Protein AF-A0A536F0M5-F1 (afdb_monomer_lite)

Sequence (95 aa):
MPGVSQALVEFANHHRQPAAPGIEVIETPRYRITLQPDFPIPGPNSIAWVRCSADDADEMIREARGIVAPHHLAVNWILDPETQPTDFADHLARH

Structure (mmCIF, N/CA/C/O backbone):
data_AF-A0A536F0M5-F1
#
_entry.id   AF-A0A536F0M5-F1
#
loop_
_atom_site.group_PDB
_atom_site.id
_atom_site.type_symbol
_atom_site.label_atom_id
_atom_site.label_alt_id
_atom_site.label_comp_id
_atom_site.label_asym_id
_atom_site.label_entity_id
_atom_site.label_seq_id
_atom_site.pdbx_PDB_ins_code
_atom_site.Cartn_x
_atom_site.Cartn_y
_atom_site.Cartn_z
_atom_site.occupancy
_atom_site.B_iso_or_equiv
_atom_site.auth_seq_id
_atom_site.auth_comp_id
_atom_site.auth_asym_id
_atom_site.auth_atom_id
_atom_site.pdbx_PDB_model_num
ATOM 1 N N . MET A 1 1 ? 13.063 -9.090 28.058 1.00 52.56 1 MET A N 1
ATOM 2 C CA . MET A 1 1 ? 13.233 -8.311 26.816 1.00 52.56 1 MET A CA 1
ATOM 3 C C . MET A 1 1 ? 13.882 -6.992 27.205 1.00 52.56 1 MET A C 1
ATOM 5 O O . MET A 1 1 ? 13.235 -6.251 27.936 1.00 52.56 1 MET A O 1
ATOM 9 N N . PRO A 1 2 ? 15.152 -6.725 26.851 1.00 53.34 2 PRO A N 1
ATOM 10 C CA . PRO A 1 2 ? 15.728 -5.391 27.025 1.00 53.34 2 PRO A CA 1
ATOM 11 C C . PRO A 1 2 ? 14.828 -4.410 26.272 1.00 53.34 2 PRO A C 1
ATOM 13 O O . PRO A 1 2 ? 14.421 -4.715 25.151 1.00 53.34 2 PRO A O 1
ATOM 16 N N . GLY A 1 3 ? 14.438 -3.314 26.922 1.00 64.06 3 G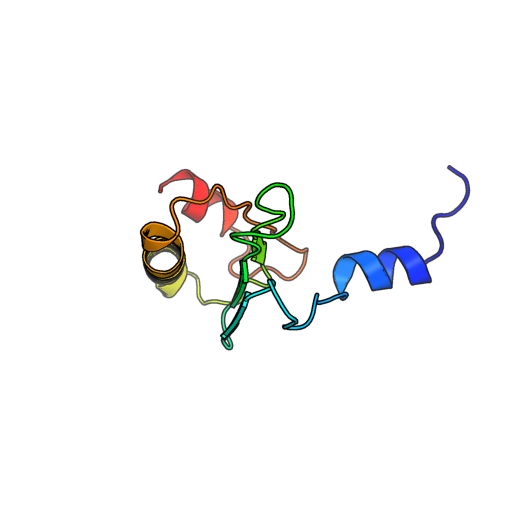LY A N 1
ATOM 17 C CA . GLY A 1 3 ? 13.436 -2.387 26.402 1.00 64.06 3 GLY A CA 1
ATOM 18 C C . GLY A 1 3 ? 13.810 -1.910 25.006 1.00 64.06 3 GLY A C 1
ATOM 19 O O . GLY A 1 3 ? 14.819 -1.228 24.835 1.00 64.06 3 GLY A O 1
ATOM 20 N N . VAL A 1 4 ? 13.009 -2.288 24.008 1.00 73.56 4 VAL A N 1
ATOM 21 C CA . VAL A 1 4 ? 13.095 -1.681 22.681 1.00 73.56 4 VAL A CA 1
ATOM 22 C C . VAL A 1 4 ? 12.906 -0.184 22.893 1.00 73.56 4 VAL A C 1
ATOM 24 O O . VAL A 1 4 ? 11.933 0.235 23.520 1.00 73.56 4 VAL A O 1
ATOM 27 N N . SER A 1 5 ? 13.881 0.611 22.452 1.00 87.12 5 SER A N 1
ATOM 28 C CA . SER A 1 5 ? 13.815 2.067 22.566 1.00 87.12 5 SER A CA 1
ATOM 29 C C . SER A 1 5 ? 12.512 2.558 21.937 1.00 87.12 5 SER A C 1
ATOM 31 O O . SER A 1 5 ? 12.229 2.211 20.792 1.00 87.12 5 SER A O 1
ATOM 33 N N . GLN A 1 6 ? 11.734 3.372 22.657 1.00 84.69 6 GLN A N 1
ATOM 34 C CA . GLN A 1 6 ? 10.501 3.965 22.119 1.00 84.69 6 GLN A CA 1
ATOM 35 C C . GLN A 1 6 ? 10.765 4.716 20.807 1.00 84.69 6 GLN A C 1
ATOM 37 O O . GLN A 1 6 ? 9.987 4.597 19.870 1.00 84.69 6 GLN A O 1
ATOM 42 N N . ALA A 1 7 ? 11.933 5.352 20.673 1.00 84.38 7 ALA A N 1
ATOM 43 C CA . ALA A 1 7 ? 12.344 6.002 19.430 1.00 84.38 7 ALA A CA 1
ATOM 44 C C . ALA A 1 7 ? 12.461 5.024 18.243 1.00 84.38 7 ALA A C 1
ATOM 46 O O . ALA A 1 7 ? 12.170 5.392 17.110 1.00 84.38 7 ALA A O 1
ATOM 47 N N . LEU A 1 8 ? 12.869 3.771 18.483 1.00 86.12 8 LEU A N 1
ATOM 48 C CA . LEU A 1 8 ? 12.914 2.747 17.431 1.00 86.12 8 LEU A CA 1
ATOM 49 C C . LEU A 1 8 ? 11.511 2.267 17.051 1.00 86.12 8 LEU A C 1
ATOM 51 O O . LEU A 1 8 ? 11.271 1.989 15.880 1.00 86.12 8 LEU A O 1
ATOM 55 N N . VAL A 1 9 ? 10.591 2.194 18.016 1.00 82.81 9 VAL A N 1
ATOM 56 C CA . VAL A 1 9 ? 9.181 1.858 17.757 1.00 82.81 9 VAL A CA 1
ATOM 57 C C . VAL A 1 9 ? 8.513 2.967 16.945 1.00 82.81 9 VAL A C 1
ATOM 59 O O . VAL A 1 9 ? 7.880 2.695 15.928 1.00 82.81 9 VAL A O 1
ATOM 62 N N . GLU A 1 10 ? 8.702 4.224 17.345 1.00 82.12 10 GLU A N 1
ATOM 63 C CA . GLU A 1 10 ? 8.198 5.388 16.615 1.00 82.12 10 GLU A CA 1
ATOM 64 C C . GLU A 1 10 ? 8.763 5.447 15.198 1.00 82.12 10 GLU A C 1
ATOM 66 O O . GLU A 1 10 ? 8.001 5.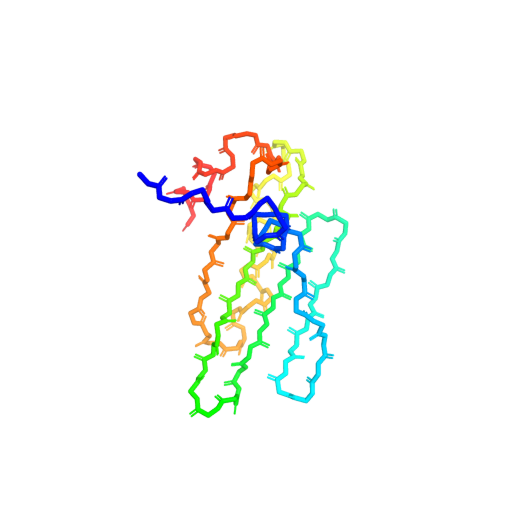633 14.249 1.00 82.12 10 GLU A O 1
ATOM 71 N N . PHE A 1 11 ? 10.073 5.229 15.042 1.00 82.94 11 PHE A N 1
ATOM 72 C CA . PHE A 1 11 ? 10.709 5.152 13.732 1.00 82.94 11 PHE A CA 1
ATOM 73 C C . PHE A 1 11 ? 10.093 4.041 12.878 1.00 82.94 11 PHE A C 1
ATOM 75 O O . PHE A 1 11 ? 9.710 4.299 11.743 1.00 82.94 11 PHE A O 1
ATOM 82 N N . ALA A 1 12 ? 9.935 2.829 13.413 1.00 79.75 12 ALA A N 1
ATOM 83 C CA . ALA A 1 12 ? 9.361 1.712 12.665 1.00 79.75 12 ALA A CA 1
ATOM 84 C C . ALA A 1 12 ? 7.917 1.978 12.199 1.00 79.75 12 ALA A C 1
ATOM 86 O O . ALA A 1 12 ? 7.555 1.576 11.097 1.00 79.75 12 ALA A O 1
ATOM 87 N N . ASN A 1 13 ? 7.115 2.681 13.005 1.00 76.81 13 ASN A N 1
ATOM 88 C CA . ASN A 1 13 ? 5.712 2.961 12.688 1.00 76.81 13 ASN A CA 1
ATOM 89 C C . ASN A 1 13 ? 5.519 4.153 11.734 1.00 76.81 13 ASN A C 1
ATOM 91 O O . ASN A 1 13 ? 4.548 4.183 10.980 1.00 76.81 13 ASN A O 1
ATOM 95 N N . HIS A 1 14 ? 6.420 5.140 11.757 1.00 78.88 14 HIS A N 1
ATOM 96 C CA . HIS A 1 14 ? 6.211 6.413 11.052 1.00 78.88 14 HIS A CA 1
ATOM 97 C C . HIS A 1 14 ? 7.240 6.708 9.960 1.00 78.88 14 HIS A C 1
ATOM 99 O O . HIS A 1 14 ? 7.051 7.654 9.192 1.00 78.88 14 HIS A O 1
ATOM 105 N N . HIS A 1 15 ? 8.330 5.943 9.867 1.00 83.12 15 HIS A N 1
ATOM 106 C CA . HIS A 1 15 ? 9.335 6.173 8.839 1.00 83.12 15 HIS A CA 1
ATOM 107 C C . HIS A 1 15 ? 8.770 5.907 7.442 1.00 83.12 15 HIS A C 1
ATOM 109 O O . HIS A 1 15 ? 8.241 4.837 7.149 1.00 83.12 15 HIS A O 1
ATOM 115 N N . ARG A 1 16 ? 8.943 6.889 6.557 1.00 83.00 16 ARG A N 1
ATOM 116 C CA . ARG A 1 16 ? 8.529 6.837 5.156 1.00 83.00 16 ARG A CA 1
ATOM 117 C C . ARG A 1 16 ? 9.754 6.997 4.271 1.00 83.00 16 ARG A C 1
ATOM 119 O O . ARG A 1 16 ? 10.357 8.069 4.249 1.00 83.00 16 ARG A O 1
ATOM 126 N N . GLN A 1 17 ? 10.099 5.953 3.523 1.00 83.94 17 GLN A N 1
ATOM 127 C CA . GLN A 1 17 ? 11.201 6.004 2.566 1.00 83.94 17 GLN A CA 1
ATOM 128 C C . GLN A 1 17 ? 10.891 7.035 1.467 1.00 83.94 17 GLN A C 1
ATOM 130 O O . GLN A 1 17 ? 9.908 6.850 0.748 1.00 83.94 17 GLN A O 1
ATOM 135 N N . PRO A 1 18 ? 11.670 8.121 1.323 1.00 86.81 18 PRO A N 1
ATOM 136 C CA . PRO A 1 18 ? 11.414 9.134 0.304 1.00 86.81 18 PRO A CA 1
ATOM 137 C C . PRO A 1 18 ? 11.732 8.612 -1.103 1.00 86.81 18 PRO A C 1
ATOM 139 O O . PRO A 1 18 ? 12.486 7.651 -1.265 1.00 86.81 18 PRO A O 1
ATOM 142 N N . ALA A 1 19 ? 11.192 9.286 -2.120 1.00 89.62 19 ALA A N 1
ATOM 143 C CA . ALA A 1 19 ? 11.613 9.072 -3.501 1.00 89.62 19 ALA A CA 1
ATOM 144 C C . ALA A 1 19 ? 13.103 9.418 -3.663 1.00 89.62 19 ALA A C 1
ATOM 146 O O . ALA A 1 19 ? 13.593 10.401 -3.101 1.00 89.62 19 ALA A O 1
ATOM 147 N N . ALA A 1 20 ? 13.817 8.604 -4.433 1.00 89.31 20 ALA A N 1
ATOM 148 C CA . ALA A 1 20 ? 15.249 8.729 -4.690 1.00 89.31 20 ALA A CA 1
ATOM 149 C C . ALA A 1 20 ? 15.601 7.958 -5.978 1.00 89.31 20 ALA A C 1
ATOM 151 O O . ALA A 1 20 ? 14.754 7.233 -6.497 1.00 89.31 20 ALA A O 1
ATOM 152 N N . PRO A 1 21 ? 16.819 8.081 -6.535 1.00 87.75 21 PRO A N 1
ATOM 153 C CA . PRO A 1 21 ? 17.210 7.283 -7.696 1.00 87.75 21 PRO A CA 1
ATOM 154 C C . PRO A 1 21 ? 16.994 5.778 -7.460 1.00 87.75 21 PRO A C 1
ATOM 156 O O . PRO A 1 21 ? 17.520 5.220 -6.500 1.00 87.75 21 PRO A O 1
ATOM 159 N N . GLY A 1 22 ? 16.201 5.139 -8.326 1.00 86.38 22 GLY A N 1
ATOM 160 C CA . GLY A 1 22 ? 15.817 3.726 -8.205 1.00 86.38 22 GLY A CA 1
ATOM 161 C C . GLY A 1 22 ? 14.676 3.435 -7.220 1.00 86.38 22 GLY A C 1
ATOM 162 O O . GLY A 1 22 ? 14.322 2.272 -7.053 1.00 86.38 22 GLY A O 1
ATOM 163 N N . ILE A 1 23 ? 14.100 4.461 -6.582 1.00 89.62 23 ILE A N 1
ATOM 164 C CA . ILE A 1 23 ? 12.989 4.360 -5.630 1.00 89.62 23 ILE A CA 1
ATOM 165 C C . ILE A 1 23 ? 11.845 5.258 -6.105 1.00 89.62 23 ILE A C 1
ATOM 167 O O . ILE A 1 23 ? 11.914 6.487 -6.027 1.00 89.62 23 ILE A O 1
ATOM 171 N N . GLU A 1 24 ? 10.768 4.629 -6.550 1.00 91.75 24 GLU A N 1
ATOM 172 C CA . GLU A 1 24 ? 9.525 5.287 -6.922 1.00 91.75 24 GLU A CA 1
ATOM 173 C C . GLU A 1 24 ? 8.558 5.296 -5.734 1.00 91.75 24 GLU A C 1
ATOM 175 O O . GLU A 1 24 ? 8.385 4.295 -5.037 1.00 91.75 24 GLU A O 1
ATOM 180 N N . VAL A 1 25 ? 7.926 6.445 -5.495 1.00 93.88 25 VAL A N 1
ATOM 181 C CA . VAL A 1 25 ? 6.914 6.611 -4.451 1.00 93.88 25 VAL A CA 1
ATOM 182 C C . VAL A 1 25 ? 5.676 7.242 -5.061 1.00 93.88 25 VAL A C 1
ATOM 184 O O . VAL A 1 25 ? 5.746 8.337 -5.617 1.00 93.88 25 VAL A O 1
ATOM 187 N N . ILE A 1 26 ? 4.536 6.581 -4.881 1.00 94.56 26 ILE A N 1
ATOM 188 C CA . ILE A 1 26 ? 3.215 7.112 -5.215 1.00 94.56 26 ILE A CA 1
ATOM 189 C C . ILE A 1 26 ? 2.494 7.338 -3.895 1.00 94.56 26 ILE A C 1
ATOM 191 O O . ILE A 1 26 ? 2.195 6.384 -3.181 1.00 94.56 26 ILE A O 1
ATOM 195 N N . GLU A 1 27 ? 2.253 8.596 -3.541 1.00 94.19 27 GLU A N 1
ATOM 196 C CA . GLU A 1 27 ? 1.596 8.978 -2.290 1.00 94.19 27 GLU A CA 1
ATOM 197 C C . GLU A 1 27 ? 0.233 9.595 -2.595 1.00 94.19 27 GLU A C 1
ATOM 199 O O . GLU A 1 27 ? 0.120 10.575 -3.330 1.00 94.19 27 GLU A O 1
ATOM 204 N N . THR A 1 28 ? -0.809 8.994 -2.031 1.00 92.88 28 THR A N 1
ATOM 205 C CA . THR A 1 28 ? -2.189 9.469 -2.116 1.00 92.88 28 THR A CA 1
ATOM 206 C C . THR A 1 28 ? -2.721 9.725 -0.704 1.00 92.88 28 THR A C 1
ATOM 208 O O . THR A 1 28 ? -2.138 9.246 0.271 1.00 92.88 28 THR A O 1
ATOM 211 N N . PRO A 1 29 ? -3.867 10.412 -0.555 1.00 92.88 29 PRO A N 1
ATOM 212 C CA . PRO A 1 29 ? -4.522 10.524 0.747 1.00 92.88 29 PRO A CA 1
ATOM 213 C C . PRO A 1 29 ? -4.941 9.177 1.360 1.00 92.88 29 PRO A C 1
ATOM 215 O O . PRO A 1 29 ? -5.144 9.114 2.568 1.00 92.88 29 PRO A O 1
ATOM 218 N N . ARG A 1 30 ? -5.094 8.118 0.545 1.00 94.31 30 ARG A N 1
ATOM 219 C CA . ARG A 1 30 ? -5.619 6.812 0.979 1.00 94.31 30 ARG A CA 1
ATOM 220 C C . ARG A 1 30 ? -4.553 5.747 1.195 1.00 94.31 30 ARG A C 1
ATOM 222 O O . ARG A 1 30 ? -4.840 4.754 1.850 1.00 94.31 30 ARG A O 1
ATOM 229 N N . TYR A 1 31 ? -3.381 5.892 0.589 1.00 95.00 31 TYR A N 1
ATOM 230 C CA . TYR A 1 31 ? -2.291 4.920 0.655 1.00 95.00 31 TYR A CA 1
ATOM 231 C C . TYR A 1 31 ? -1.018 5.475 0.043 1.00 95.00 31 TYR A C 1
ATOM 233 O O . TYR A 1 31 ? -1.028 6.461 -0.699 1.00 95.00 31 TYR A O 1
ATOM 241 N N . ARG A 1 32 ? 0.073 4.753 0.271 1.00 95.62 32 ARG A N 1
ATOM 242 C CA . ARG A 1 32 ? 1.349 4.975 -0.394 1.00 95.62 32 ARG A CA 1
ATOM 243 C C . ARG A 1 32 ? 1.881 3.672 -0.977 1.00 95.62 32 ARG A C 1
ATOM 245 O O . ARG A 1 32 ? 1.858 2.643 -0.306 1.00 95.62 32 ARG A O 1
ATOM 252 N N . ILE A 1 33 ? 2.403 3.745 -2.196 1.00 95.56 33 ILE A N 1
ATOM 253 C CA . ILE A 1 33 ? 3.153 2.672 -2.853 1.00 95.56 33 ILE A CA 1
ATOM 254 C C . ILE A 1 33 ? 4.622 3.077 -2.885 1.00 95.56 33 ILE A C 1
ATOM 256 O O . ILE A 1 33 ? 4.940 4.221 -3.203 1.00 95.56 33 ILE A O 1
ATOM 260 N N . THR A 1 34 ? 5.512 2.156 -2.533 1.00 94.50 34 THR A N 1
ATOM 261 C CA . THR A 1 34 ? 6.962 2.317 -2.688 1.00 94.50 34 THR A CA 1
ATOM 262 C C . THR A 1 34 ? 7.470 1.178 -3.559 1.00 94.50 34 THR A C 1
ATOM 264 O O . THR A 1 34 ? 7.275 0.015 -3.207 1.00 94.50 34 THR A O 1
ATOM 267 N N . LEU A 1 35 ? 8.088 1.505 -4.693 1.00 92.56 35 LEU A N 1
ATOM 268 C CA . LEU A 1 35 ? 8.640 0.547 -5.647 1.00 92.56 35 LEU A CA 1
ATOM 269 C C . LEU A 1 35 ? 10.145 0.771 -5.798 1.00 92.56 35 LEU A C 1
ATOM 271 O O . LEU A 1 35 ? 10.620 1.899 -5.890 1.00 92.56 35 LEU A O 1
ATOM 275 N N . GLN A 1 36 ? 10.894 -0.322 -5.844 1.00 90.06 36 GLN A N 1
ATOM 276 C CA . GLN A 1 36 ? 12.326 -0.364 -6.118 1.00 90.06 36 GLN A CA 1
ATOM 277 C C . GLN A 1 36 ? 12.557 -1.362 -7.255 1.00 90.06 36 GLN A C 1
ATOM 279 O O . GLN A 1 36 ? 12.981 -2.491 -6.993 1.00 90.06 36 GLN A O 1
ATOM 284 N N . PRO A 1 37 ? 12.199 -0.998 -8.501 1.00 79.19 37 PRO A N 1
ATOM 285 C CA . PRO A 1 37 ? 12.198 -1.935 -9.622 1.00 79.19 37 PRO A CA 1
ATOM 286 C C . PRO A 1 37 ? 13.596 -2.468 -9.956 1.00 79.19 37 PRO A C 1
ATOM 288 O O . PRO A 1 37 ? 13.718 -3.644 -10.281 1.00 79.19 37 PRO A O 1
ATOM 291 N N . ASP A 1 38 ? 14.636 -1.634 -9.806 1.00 75.50 38 ASP A N 1
ATOM 292 C CA . ASP A 1 38 ? 15.969 -1.888 -10.380 1.00 75.50 38 ASP A CA 1
ATOM 293 C C . ASP A 1 38 ? 17.156 -1.659 -9.409 1.00 75.50 38 ASP A C 1
ATOM 295 O O . ASP A 1 38 ? 18.316 -1.678 -9.824 1.00 75.50 38 ASP A O 1
ATOM 299 N N . PHE A 1 39 ? 16.917 -1.428 -8.108 1.00 63.25 39 PHE A N 1
ATOM 300 C CA . PHE A 1 39 ? 17.995 -1.454 -7.093 1.00 63.25 39 PHE A CA 1
ATOM 301 C C . PHE A 1 39 ? 18.491 -2.914 -6.963 1.00 63.25 39 PHE A C 1
ATOM 303 O O . PHE A 1 39 ? 17.662 -3.782 -7.194 1.00 63.25 39 PHE A O 1
ATOM 310 N N . PRO A 1 40 ? 19.780 -3.250 -6.684 1.00 66.81 40 PRO A N 1
ATOM 311 C CA . PRO A 1 40 ? 20.493 -4.412 -7.265 1.00 66.81 40 PRO A CA 1
ATOM 312 C C . PRO A 1 40 ? 19.819 -5.792 -7.161 1.00 66.81 40 PRO A C 1
ATOM 314 O O . PRO A 1 40 ? 20.197 -6.705 -7.894 1.00 66.81 40 PRO A O 1
ATOM 317 N N . ILE A 1 41 ? 18.834 -5.944 -6.278 1.00 69.88 41 ILE A N 1
ATOM 318 C CA . ILE A 1 41 ? 17.775 -6.952 -6.340 1.00 69.88 41 ILE A CA 1
ATOM 319 C C . ILE A 1 41 ? 16.436 -6.209 -6.138 1.00 69.88 41 ILE A C 1
ATOM 321 O O . ILE A 1 41 ? 16.351 -5.454 -5.166 1.00 69.88 41 ILE A O 1
ATOM 325 N N . PRO A 1 42 ? 15.403 -6.406 -6.987 1.00 72.12 42 PRO A N 1
ATOM 326 C CA . PRO A 1 42 ? 14.139 -5.683 -6.862 1.00 72.12 42 PRO A CA 1
ATOM 327 C C . PRO A 1 42 ? 13.523 -5.781 -5.458 1.00 72.12 42 PRO A C 1
ATOM 329 O O . PRO A 1 42 ? 13.377 -6.876 -4.906 1.00 72.12 42 PRO A O 1
ATOM 332 N N . GLY A 1 43 ? 13.102 -4.638 -4.911 1.00 71.12 43 GLY A N 1
ATOM 333 C CA . GLY A 1 43 ? 12.439 -4.518 -3.607 1.00 71.12 43 GLY A CA 1
ATOM 334 C C . GLY A 1 43 ? 13.296 -3.918 -2.476 1.00 71.12 43 GLY A C 1
ATOM 335 O O . GLY A 1 43 ? 14.479 -3.645 -2.663 1.00 71.12 43 GLY A O 1
ATOM 336 N N . PRO A 1 44 ? 12.709 -3.689 -1.280 1.00 81.31 44 PRO A N 1
ATOM 337 C CA . PRO A 1 44 ? 11.347 -4.038 -0.861 1.00 81.31 44 PRO A CA 1
ATOM 338 C C . PRO A 1 44 ? 10.278 -3.138 -1.496 1.00 81.31 44 PRO A C 1
ATOM 340 O O . PRO A 1 44 ? 10.306 -1.919 -1.333 1.00 81.31 44 PRO A O 1
ATOM 343 N N . ASN A 1 45 ? 9.316 -3.755 -2.188 1.00 91.25 45 ASN A N 1
ATOM 344 C CA . ASN A 1 45 ? 8.149 -3.059 -2.725 1.00 91.25 45 ASN A CA 1
ATOM 345 C C . ASN A 1 45 ? 6.971 -3.218 -1.767 1.00 91.25 45 ASN A C 1
ATOM 347 O O . ASN A 1 45 ? 6.703 -4.328 -1.288 1.00 91.25 45 ASN A O 1
ATOM 351 N N . SER A 1 46 ? 6.246 -2.138 -1.503 1.00 94.12 46 SER A N 1
ATOM 352 C CA . SER A 1 46 ? 5.142 -2.169 -0.548 1.00 94.12 46 SER A CA 1
ATOM 353 C C . SER A 1 46 ? 3.990 -1.243 -0.909 1.00 94.12 46 SER A C 1
ATOM 355 O O . SER A 1 46 ? 4.174 -0.219 -1.566 1.00 94.12 46 SER A O 1
ATOM 357 N N . ILE A 1 47 ? 2.802 -1.616 -0.432 1.00 95.69 47 ILE A N 1
ATOM 358 C CA . ILE A 1 47 ? 1.629 -0.750 -0.310 1.00 95.69 47 ILE A CA 1
ATOM 359 C C . ILE A 1 47 ? 1.315 -0.640 1.182 1.00 95.69 47 ILE A C 1
ATOM 361 O O . ILE A 1 47 ? 1.220 -1.654 1.875 1.00 95.69 47 ILE A O 1
ATOM 365 N N . ALA A 1 48 ? 1.207 0.583 1.689 1.00 94.62 48 ALA A N 1
ATOM 366 C CA . ALA A 1 48 ? 1.132 0.851 3.122 1.00 94.62 48 ALA A CA 1
ATOM 367 C C . ALA A 1 48 ? 0.353 2.144 3.421 1.00 94.62 48 ALA A C 1
ATOM 369 O O . ALA A 1 48 ? -0.041 2.866 2.500 1.00 94.62 48 ALA A O 1
ATOM 370 N N . TRP A 1 49 ? 0.157 2.441 4.712 1.00 93.56 49 TRP A N 1
ATOM 371 C CA . TRP A 1 49 ? -0.589 3.611 5.208 1.00 93.56 49 TRP A CA 1
ATOM 372 C C . TRP A 1 49 ? -2.014 3.690 4.655 1.00 93.56 49 TRP A C 1
ATOM 374 O O . TRP A 1 49 ? -2.468 4.739 4.202 1.00 93.56 49 TRP A O 1
ATOM 384 N N . VAL A 1 50 ? -2.712 2.556 4.664 1.00 95.88 50 VAL A N 1
ATOM 385 C CA . VAL A 1 50 ? -4.057 2.451 4.100 1.00 95.88 50 VAL A CA 1
ATOM 386 C C . VAL A 1 50 ? -5.064 3.181 4.990 1.00 95.88 50 VAL A C 1
ATOM 388 O O . VAL A 1 50 ? -5.209 2.859 6.170 1.00 95.88 50 VAL A O 1
ATOM 391 N N . ARG A 1 51 ? -5.750 4.176 4.428 1.00 95.62 51 ARG A N 1
ATOM 392 C CA . ARG A 1 51 ? -6.795 4.983 5.067 1.00 95.62 51 ARG A CA 1
ATOM 393 C C . ARG A 1 51 ? -7.917 5.220 4.059 1.00 95.62 51 ARG A C 1
ATOM 395 O O . ARG A 1 51 ? -7.880 6.165 3.276 1.00 95.62 51 ARG A O 1
ATOM 402 N N . CYS A 1 52 ? -8.911 4.347 4.049 1.00 95.62 52 CYS A N 1
ATOM 403 C CA . CYS A 1 52 ? -10.089 4.488 3.197 1.00 95.62 52 CYS A CA 1
ATOM 404 C C . CYS A 1 52 ? -11.364 4.122 3.962 1.00 95.62 52 CYS A C 1
ATOM 406 O O . CYS A 1 52 ? -11.300 3.600 5.077 1.00 95.62 52 CYS A O 1
ATOM 408 N N . SER A 1 53 ? -12.524 4.443 3.385 1.00 94.94 53 SER A N 1
ATOM 409 C CA . SER A 1 53 ? -13.796 3.946 3.906 1.00 94.94 53 SER A CA 1
ATOM 410 C C . SER A 1 53 ? -13.936 2.446 3.609 1.00 94.94 53 SER A C 1
ATOM 412 O O . SER A 1 53 ? -13.268 1.924 2.714 1.00 94.94 53 SER A O 1
ATOM 414 N N . ALA A 1 54 ? -14.806 1.746 4.341 1.00 93.94 54 ALA A N 1
ATOM 415 C CA . ALA A 1 54 ? -15.058 0.327 4.081 1.00 93.94 54 ALA A CA 1
ATOM 416 C C . ALA A 1 54 ? -15.650 0.093 2.680 1.00 93.94 54 ALA A C 1
ATOM 418 O O . ALA A 1 54 ? -15.280 -0.865 2.004 1.00 93.94 54 ALA A O 1
ATOM 419 N N . ASP A 1 55 ? -16.497 1.017 2.221 1.00 95.62 55 ASP A N 1
ATOM 420 C CA . ASP A 1 55 ? -17.129 0.961 0.901 1.00 95.62 55 ASP A CA 1
ATOM 421 C C . ASP A 1 55 ? -16.102 1.111 -0.238 1.00 95.62 55 ASP A C 1
ATOM 423 O O . ASP A 1 55 ? -16.268 0.521 -1.305 1.00 95.62 55 ASP A O 1
ATOM 427 N N . ASP A 1 56 ? -15.005 1.839 0.001 1.00 95.81 56 ASP A N 1
ATOM 428 C CA . ASP A 1 56 ? -13.957 2.087 -0.998 1.00 95.81 56 ASP A CA 1
ATOM 429 C C . ASP A 1 56 ? -12.843 1.026 -0.999 1.00 95.81 56 ASP A C 1
ATOM 431 O O . ASP A 1 56 ? -11.983 1.041 -1.887 1.00 95.81 56 ASP A O 1
ATOM 435 N N . ALA A 1 57 ? -12.805 0.126 -0.010 1.00 95.88 57 ALA A N 1
ATOM 436 C CA . ALA A 1 57 ? -11.668 -0.768 0.220 1.00 95.88 57 ALA A CA 1
ATOM 437 C C . ALA A 1 57 ? -11.358 -1.655 -0.998 1.00 95.88 57 ALA A C 1
ATOM 439 O O . ALA A 1 57 ? -10.216 -1.723 -1.456 1.00 95.88 57 ALA A O 1
ATOM 440 N N . ASP A 1 58 ? -12.381 -2.281 -1.583 1.00 96.19 58 ASP A N 1
ATOM 441 C CA . ASP A 1 58 ? -12.216 -3.170 -2.739 1.00 96.19 58 ASP A CA 1
ATOM 442 C C . ASP A 1 58 ? -11.800 -2.417 -4.010 1.00 96.19 58 ASP A C 1
ATOM 444 O O . ASP A 1 58 ? -11.079 -2.949 -4.858 1.00 96.19 58 ASP A O 1
ATOM 448 N N . GLU A 1 59 ? -12.261 -1.178 -4.180 1.00 95.62 59 GLU A N 1
ATOM 449 C CA . GLU A 1 59 ? -11.835 -0.328 -5.292 1.00 95.62 59 GLU A CA 1
ATOM 450 C C . GLU A 1 59 ? -10.383 0.107 -5.137 1.00 95.62 59 GLU A C 1
ATOM 452 O O . GLU A 1 59 ? -9.596 -0.028 -6.074 1.00 95.62 59 GLU A O 1
ATOM 457 N N . MET A 1 60 ? -10.015 0.541 -3.937 1.00 95.81 60 MET A N 1
ATOM 458 C CA . MET A 1 60 ? -8.658 0.936 -3.594 1.00 95.81 60 MET A CA 1
ATOM 459 C C . MET A 1 60 ? -7.654 -0.208 -3.809 1.00 95.81 60 MET A C 1
ATOM 461 O O . MET A 1 60 ? -6.587 0.017 -4.385 1.00 95.81 60 MET A O 1
ATOM 465 N N . ILE A 1 61 ? -8.006 -1.445 -3.435 1.00 96.94 61 ILE A N 1
ATOM 466 C CA . ILE A 1 61 ? -7.167 -2.630 -3.679 1.00 96.94 61 ILE A CA 1
ATOM 467 C C . ILE A 1 61 ? -6.947 -2.846 -5.180 1.00 96.94 61 ILE A C 1
ATOM 469 O O . ILE A 1 61 ? -5.809 -3.049 -5.616 1.00 96.94 61 ILE A O 1
ATOM 473 N N . ARG A 1 62 ? -8.016 -2.787 -5.983 1.00 95.94 62 ARG A N 1
ATOM 474 C CA . ARG A 1 62 ? -7.930 -2.962 -7.443 1.00 95.94 62 ARG A CA 1
ATOM 475 C C . ARG A 1 62 ? -7.078 -1.878 -8.094 1.00 95.94 62 ARG A C 1
ATOM 477 O O . ARG A 1 62 ? -6.247 -2.194 -8.942 1.00 95.94 62 ARG A O 1
ATOM 484 N N . GLU A 1 63 ? -7.260 -0.629 -7.684 1.00 95.62 63 GLU A N 1
ATOM 485 C CA . GLU A 1 63 ? -6.476 0.509 -8.161 1.00 95.62 63 GLU A CA 1
ATOM 486 C C . GLU A 1 63 ? -4.986 0.327 -7.855 1.00 95.62 63 GLU A C 1
ATOM 488 O O . GLU A 1 63 ? -4.164 0.356 -8.771 1.00 95.62 63 GLU A O 1
ATOM 493 N N . ALA A 1 64 ? -4.634 0.056 -6.593 1.00 95.62 64 ALA A N 1
ATOM 494 C CA . ALA A 1 64 ? -3.243 -0.112 -6.182 1.00 95.62 64 ALA A CA 1
ATOM 495 C C . ALA A 1 64 ? -2.568 -1.285 -6.913 1.00 95.62 64 ALA A C 1
ATOM 497 O O . ALA A 1 64 ? -1.438 -1.162 -7.388 1.00 95.62 64 ALA A O 1
ATOM 498 N N . ARG A 1 65 ? -3.274 -2.413 -7.084 1.00 94.25 65 ARG A N 1
ATOM 499 C CA . ARG A 1 65 ? -2.781 -3.543 -7.891 1.00 94.25 65 ARG A CA 1
ATOM 500 C C . ARG A 1 65 ? -2.609 -3.166 -9.364 1.00 94.25 65 ARG A C 1
ATOM 502 O O . ARG A 1 65 ? -1.631 -3.588 -9.974 1.00 94.25 65 ARG A O 1
ATOM 509 N N . GLY A 1 66 ? -3.519 -2.370 -9.926 1.00 94.94 66 GLY A N 1
ATOM 510 C CA . GLY A 1 66 ? -3.435 -1.876 -11.302 1.00 94.94 66 GLY A CA 1
ATOM 511 C C . GLY A 1 66 ? -2.222 -0.978 -11.545 1.00 94.94 66 GLY A C 1
ATOM 512 O O . GLY A 1 66 ? -1.601 -1.077 -12.598 1.00 94.94 66 GLY A O 1
ATOM 513 N N . ILE A 1 67 ? -1.843 -0.166 -10.555 1.00 93.62 67 ILE A N 1
ATOM 514 C CA . ILE A 1 67 ? -0.628 0.660 -10.598 1.00 93.62 67 ILE A CA 1
ATOM 515 C C . ILE A 1 67 ? 0.634 -0.209 -10.574 1.00 93.62 67 ILE A C 1
ATOM 517 O O . ILE A 1 67 ? 1.577 0.051 -11.310 1.00 93.62 67 ILE A O 1
ATOM 521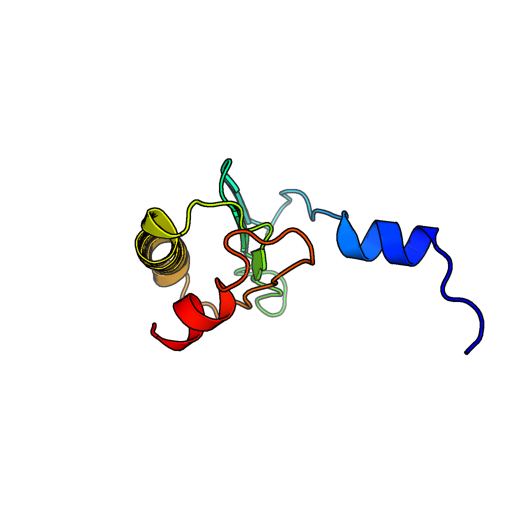 N N . VAL A 1 68 ? 0.652 -1.261 -9.753 1.00 91.94 68 VAL A N 1
ATOM 522 C CA . VAL A 1 68 ? 1.815 -2.152 -9.602 1.00 91.94 68 VAL A CA 1
ATOM 523 C C . VAL A 1 68 ? 1.980 -3.115 -10.782 1.00 91.94 68 VAL A C 1
ATOM 525 O O . VAL A 1 68 ? 3.107 -3.461 -11.139 1.00 91.94 68 VAL A O 1
ATOM 528 N N . ALA A 1 69 ? 0.880 -3.574 -11.385 1.00 92.00 69 ALA A N 1
ATOM 529 C CA . ALA A 1 69 ? 0.885 -4.644 -12.384 1.00 92.00 69 ALA A CA 1
ATOM 530 C C . ALA A 1 69 ? 1.880 -4.448 -13.552 1.00 92.00 69 ALA A C 1
ATOM 532 O O . ALA A 1 69 ? 2.566 -5.420 -13.882 1.00 92.00 69 ALA A O 1
ATOM 533 N N . PRO A 1 70 ? 2.041 -3.243 -14.142 1.00 90.88 70 PRO A N 1
ATOM 534 C CA . PRO A 1 70 ? 3.003 -2.999 -15.219 1.00 90.88 70 PRO A CA 1
ATOM 535 C C . PRO A 1 70 ? 4.468 -3.232 -14.831 1.00 90.88 70 PRO A C 1
ATOM 537 O O . PRO A 1 70 ? 5.296 -3.471 -15.704 1.00 90.88 70 PRO A O 1
ATOM 540 N N . HIS A 1 71 ? 4.800 -3.173 -13.539 1.00 86.62 71 HIS A N 1
ATOM 541 C CA . HIS A 1 71 ? 6.171 -3.349 -13.062 1.00 86.62 71 HIS A CA 1
ATOM 542 C C . HIS A 1 71 ? 6.562 -4.828 -12.919 1.00 86.62 71 HIS A C 1
ATOM 544 O O . HIS A 1 71 ? 7.743 -5.130 -12.781 1.00 86.62 71 HIS A O 1
ATOM 550 N N . HIS A 1 72 ? 5.599 -5.761 -12.945 1.00 87.00 72 HIS A N 1
ATOM 551 C CA . HIS A 1 72 ? 5.831 -7.199 -12.731 1.00 87.00 72 HIS A CA 1
ATOM 552 C C . HIS A 1 72 ? 6.584 -7.528 -11.424 1.00 87.00 72 HIS A C 1
ATOM 554 O O . HIS A 1 72 ? 7.345 -8.493 -11.351 1.00 87.00 72 HIS A O 1
ATOM 560 N N . LEU A 1 73 ? 6.355 -6.734 -10.373 1.00 85.81 73 LEU A N 1
ATOM 561 C CA . LEU A 1 73 ? 7.021 -6.868 -9.078 1.00 85.81 73 LEU A CA 1
ATOM 562 C C . LEU A 1 73 ? 6.132 -7.555 -8.041 1.00 85.81 73 LEU A C 1
ATOM 564 O O . LEU A 1 73 ? 4.926 -7.318 -7.970 1.00 85.81 73 LEU A O 1
ATOM 568 N N . ALA A 1 74 ? 6.754 -8.348 -7.168 1.00 87.38 74 ALA A N 1
ATOM 569 C CA . ALA A 1 74 ? 6.124 -8.757 -5.920 1.00 87.38 74 ALA A CA 1
ATOM 570 C C . 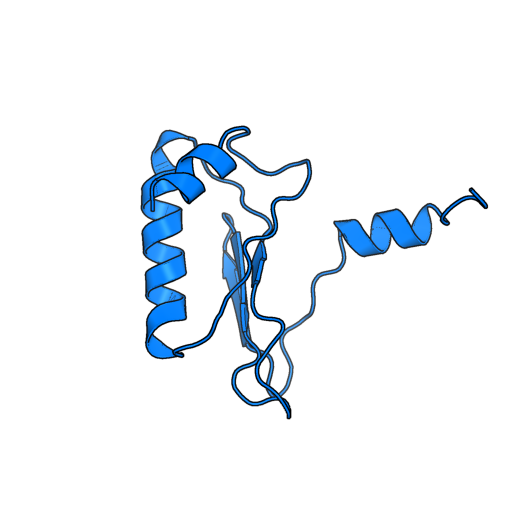ALA A 1 74 ? 6.047 -7.556 -4.967 1.00 87.38 74 ALA A C 1
ATOM 572 O O . ALA A 1 74 ? 7.026 -6.817 -4.822 1.00 87.38 74 ALA A O 1
ATOM 573 N N . VAL A 1 75 ? 4.897 -7.385 -4.311 1.00 91.56 75 VAL A N 1
ATOM 574 C CA . VAL A 1 75 ? 4.613 -6.275 -3.395 1.00 91.56 75 VAL A CA 1
ATOM 575 C C . VAL A 1 75 ? 3.989 -6.805 -2.114 1.00 91.56 75 VAL A C 1
ATOM 577 O O . VAL A 1 75 ? 3.096 -7.650 -2.156 1.00 91.56 75 VAL A O 1
ATOM 580 N N . ASN A 1 76 ? 4.445 -6.279 -0.979 1.00 92.62 76 ASN A N 1
ATOM 581 C CA . ASN A 1 76 ? 3.866 -6.569 0.327 1.00 92.62 76 ASN A CA 1
ATOM 582 C C . ASN A 1 76 ? 2.830 -5.513 0.718 1.00 92.62 76 ASN A C 1
ATOM 584 O O . ASN A 1 76 ? 3.065 -4.315 0.561 1.00 92.62 76 ASN A O 1
ATOM 588 N N . TRP A 1 77 ? 1.721 -5.950 1.303 1.00 94.94 77 TRP A N 1
ATOM 589 C CA . TRP A 1 77 ? 0.788 -5.058 1.986 1.00 94.94 77 TRP A CA 1
ATOM 590 C C . TRP A 1 77 ? 1.208 -4.915 3.447 1.00 94.94 77 TRP A C 1
ATOM 592 O O . TRP A 1 77 ? 1.363 -5.917 4.144 1.00 94.94 77 TRP A O 1
ATOM 602 N N . ILE A 1 78 ? 1.409 -3.683 3.907 1.00 93.31 78 IL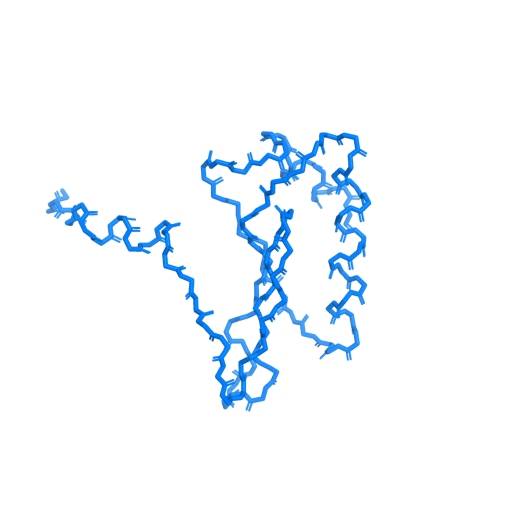E A N 1
ATOM 603 C CA . ILE A 1 78 ? 1.758 -3.388 5.299 1.00 93.31 78 ILE A CA 1
ATOM 604 C C . ILE A 1 78 ? 0.555 -2.712 5.945 1.00 93.31 78 ILE A C 1
ATOM 606 O O . ILE A 1 78 ? 0.204 -1.586 5.590 1.00 93.31 78 ILE A O 1
ATOM 610 N N . LEU A 1 79 ? -0.067 -3.415 6.891 1.00 93.12 79 LEU A N 1
ATOM 611 C CA . LEU A 1 79 ? -1.187 -2.904 7.673 1.00 93.12 79 LEU A CA 1
ATOM 612 C C . LEU A 1 79 ? -0.659 -2.430 9.025 1.00 93.12 79 LEU A C 1
ATOM 614 O O . LEU A 1 79 ? -0.256 -3.233 9.867 1.00 93.12 79 LEU A O 1
ATOM 618 N N . ASP A 1 80 ? -0.616 -1.115 9.201 1.00 88.44 80 ASP A N 1
ATOM 619 C CA . ASP A 1 80 ? -0.250 -0.480 10.464 1.00 88.44 80 ASP A CA 1
ATOM 620 C C . ASP A 1 80 ? -1.462 -0.402 11.426 1.00 88.44 80 ASP A C 1
ATOM 622 O O . ASP A 1 80 ? -2.601 -0.581 10.981 1.00 88.44 80 ASP A O 1
ATOM 626 N N . PRO A 1 81 ? -1.259 -0.128 12.731 1.00 89.19 81 PRO A N 1
ATOM 627 C CA . PRO A 1 81 ? -2.343 -0.087 13.719 1.00 89.19 81 PRO A CA 1
ATOM 628 C C . PRO A 1 81 ? -3.463 0.924 13.451 1.00 89.19 81 PRO A C 1
ATOM 630 O O . PRO A 1 81 ? -4.547 0.773 14.009 1.00 89.19 81 PRO A O 1
ATOM 633 N N . GLU A 1 82 ? -3.227 1.954 12.640 1.00 90.38 82 GLU A N 1
ATOM 634 C CA . GLU A 1 82 ? -4.244 2.947 12.285 1.00 90.38 82 GLU A CA 1
ATOM 635 C C . GLU A 1 82 ? -4.854 2.692 10.896 1.00 90.38 82 GLU A C 1
ATOM 637 O O . GLU A 1 82 ? -5.617 3.523 10.402 1.00 90.38 82 GLU A O 1
ATOM 642 N N . THR A 1 83 ? -4.564 1.538 10.281 1.00 94.56 83 THR A N 1
ATOM 643 C CA . THR A 1 83 ? -5.195 1.083 9.033 1.00 94.56 83 THR A CA 1
ATOM 644 C C . THR A 1 83 ? -6.712 1.188 9.112 1.00 94.56 83 T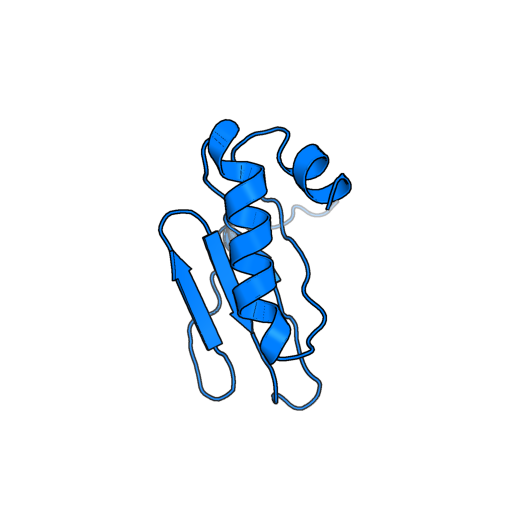HR A C 1
ATOM 646 O O . THR A 1 83 ? -7.332 0.717 10.067 1.00 94.56 83 THR A O 1
ATOM 649 N N . GLN A 1 84 ? -7.305 1.794 8.081 1.00 95.06 84 GLN A N 1
ATOM 650 C CA . GLN A 1 84 ? -8.752 1.886 7.926 1.00 95.06 84 GLN A CA 1
ATOM 651 C C . GLN A 1 84 ? -9.187 1.405 6.538 1.00 95.06 84 GLN A C 1
ATOM 653 O O . GLN A 1 84 ? -8.565 1.802 5.544 1.00 95.06 84 GLN A O 1
ATOM 658 N N . PRO A 1 85 ? -10.263 0.605 6.462 1.00 96.06 85 PRO A N 1
ATOM 659 C CA . PRO A 1 85 ? -11.076 0.099 7.578 1.00 96.06 85 PRO A CA 1
ATOM 660 C C . PRO A 1 85 ? -10.342 -0.946 8.452 1.00 96.06 85 PRO A C 1
ATOM 662 O O . PRO A 1 85 ? -9.317 -1.497 8.057 1.00 96.06 85 PRO A O 1
ATOM 665 N N . THR A 1 86 ? -10.832 -1.210 9.669 1.00 95.12 86 THR A N 1
ATOM 666 C CA . THR A 1 86 ? -10.172 -2.142 10.614 1.00 95.12 86 THR A CA 1
ATOM 667 C C . THR A 1 86 ? -10.150 -3.590 10.121 1.00 95.12 86 THR A C 1
ATOM 669 O O . THR A 1 86 ? -9.274 -4.359 10.502 1.00 95.12 86 THR A O 1
ATOM 672 N N . ASP A 1 87 ? -11.101 -3.958 9.267 1.00 94.62 87 ASP A N 1
ATOM 673 C CA . ASP A 1 87 ? -11.227 -5.254 8.600 1.00 94.62 87 ASP A CA 1
ATOM 674 C C . ASP A 1 87 ? -10.593 -5.260 7.197 1.00 94.62 87 ASP A C 1
ATOM 676 O O . ASP A 1 87 ? -10.827 -6.172 6.408 1.00 94.62 87 ASP A O 1
ATOM 680 N N . PHE A 1 88 ? -9.731 -4.289 6.864 1.00 96.50 88 PHE A N 1
ATOM 681 C CA . PHE A 1 88 ? -9.087 -4.225 5.545 1.00 96.50 88 PHE A CA 1
ATOM 682 C C . PHE A 1 88 ? -8.299 -5.498 5.185 1.00 96.50 88 PHE A C 1
ATOM 684 O O . PHE A 1 88 ? -8.201 -5.866 4.015 1.00 96.50 88 PHE A O 1
ATOM 691 N N . ALA A 1 89 ? -7.774 -6.216 6.183 1.00 95.38 89 ALA A N 1
ATOM 692 C CA . ALA A 1 89 ? -7.146 -7.521 5.977 1.00 95.38 89 ALA A CA 1
ATOM 693 C C . ALA A 1 89 ? -8.115 -8.554 5.366 1.00 95.38 89 ALA A C 1
ATOM 695 O O . ALA A 1 89 ? -7.714 -9.331 4.498 1.00 95.38 89 ALA A O 1
ATOM 696 N N . ASP A 1 90 ? -9.388 -8.528 5.766 1.00 96.00 90 ASP A N 1
ATOM 697 C CA . ASP A 1 90 ? -10.420 -9.419 5.234 1.00 96.00 90 ASP A CA 1
ATOM 698 C C . ASP A 1 90 ? -10.782 -9.049 3.797 1.00 96.00 90 ASP A C 1
ATOM 700 O O . ASP A 1 90 ? -11.051 -9.937 2.988 1.00 96.00 90 ASP A O 1
ATOM 704 N N . HIS A 1 91 ? -10.754 -7.757 3.458 1.00 94.88 91 HIS A N 1
ATOM 705 C CA . HIS A 1 91 ? -10.880 -7.304 2.074 1.00 94.88 91 HIS A CA 1
ATOM 706 C C . HIS A 1 91 ? -9.719 -7.830 1.229 1.00 94.88 91 HIS A C 1
ATOM 708 O O . HIS A 1 91 ? -9.954 -8.497 0.226 1.00 94.88 91 HIS A O 1
ATOM 714 N N . LEU A 1 92 ? -8.470 -7.636 1.666 1.00 94.75 92 LEU A N 1
ATOM 715 C CA . LEU A 1 92 ? -7.288 -8.137 0.954 1.00 94.75 92 LEU A CA 1
ATOM 716 C C . LEU A 1 92 ? -7.324 -9.648 0.710 1.00 94.75 92 LEU A C 1
ATOM 718 O O . LEU A 1 92 ? -6.947 -10.091 -0.369 1.00 94.75 92 LEU A O 1
ATOM 722 N N . ALA A 1 93 ? -7.792 -10.440 1.677 1.00 94.12 93 ALA A N 1
ATOM 723 C CA . ALA A 1 93 ? -7.867 -11.895 1.547 1.00 94.12 93 ALA A CA 1
ATOM 724 C C . ALA A 1 93 ? -8.870 -12.379 0.479 1.00 94.12 93 ALA A C 1
ATOM 726 O O . ALA A 1 93 ? -8.809 -13.537 0.065 1.00 94.12 93 ALA A O 1
ATOM 727 N N . ARG A 1 94 ? -9.794 -11.517 0.034 1.00 92.62 94 ARG A N 1
ATOM 728 C CA . ARG A 1 94 ? -10.791 -11.827 -1.004 1.00 92.62 94 ARG A CA 1
ATOM 729 C C . ARG A 1 94 ? -10.300 -11.529 -2.431 1.00 92.62 94 ARG A C 1
ATOM 731 O O . ARG A 1 94 ? -10.993 -11.933 -3.365 1.00 92.62 94 ARG A O 1
ATOM 738 N N . HIS A 1 95 ? -9.151 -10.854 -2.601 1.00 82.56 95 HIS A N 1
ATOM 739 C CA . HIS A 1 95 ? -8.570 -10.437 -3.897 1.00 82.56 95 HIS A CA 1
ATOM 740 C C . HIS A 1 95 ? -7.208 -11.070 -4.177 1.00 82.56 95 HIS A C 1
ATOM 742 O O . HIS A 1 95 ? -7.085 -11.754 -5.213 1.00 82.56 95 HIS A O 1
#

Foldseek 3Di:
DPDDPVVVVCCVQDPDDDDDVQWDWDDDPAWIWIWRLPDPDTDPTEIEPGDDEPVCLLVVVVVVCVVCVVSVDDYYYDYHPPHPPPCSVVSVVVD

Radius of gyration: 14.51 Å; chains: 1; bounding box: 38×22×42 Å

pLDDT: mean 88.53, std 9.37, range [52.56, 96.94]

Secondary structure (DSSP, 8-state):
-----HHHHHHHHH--PPPBTTBEEEE-SS-EEEE-SSSSS----EEE--B--TTTHHHHHHHHHHHHGGGT---EE---TT-BSTTHHHHHTT-